Protein AF-J6HBP9-F1 (afdb_monomer_lite)

Radius of gyration: 14.83 Å; chains: 1; bounding box: 47×24×37 Å

pLDDT: mean 78.06, std 9.15, range [46.88, 89.88]

Sequence (115 aa):
MCIEKRLELIESKQQWLFENTELSRMLYEYNITLEQDKRINDLLQDYRNKIDNGEKITSSEYESEILKIVNEDKPTADYHFAESYLELCFKEQRWEDVFEELYRDSIKFSHYFKK

Foldseek 3Di:
DDPVQVVQQVVLLVVLVVVVAPLSVLCVVLVPGPVLVVVLVVVLVVLVVCVVVVHQDELVVQLVVNQCSSPVPHNPDHSVSSVVNLVSCVVVVHSVVSSCRHCVVPPVCVVVVPD

Organism: NCBI:txid796937

Secondary structure (DSSP, 8-state):
--HHHHHHHHHHHHHHHHH--HHHHHHHHTT--HHHHHHHHHHHHHHHHHHHTT----HHHHHHHHHHHHTTT-----HHHHHHHHHHHHHTT-SHHHHHHHHTT-TTTHHHH--

Structure (mmCIF, N/CA/C/O backbone):
data_AF-J6HBP9-F1
#
_entry.id   AF-J6HBP9-F1
#
loop_
_atom_site.group_PDB
_atom_site.id
_atom_site.type_symbol
_atom_site.label_atom_id
_atom_site.label_alt_id
_atom_site.label_comp_id
_atom_site.label_asym_id
_atom_site.label_entity_id
_atom_site.label_seq_id
_atom_site.pdbx_PDB_ins_code
_atom_site.Cartn_x
_atom_site.Cartn_y
_atom_site.Cartn_z
_atom_site.occupancy
_atom_site.B_iso_or_equiv
_atom_site.auth_seq_id
_atom_site.auth_comp_id
_atom_site.auth_asym_id
_atom_site.auth_atom_id
_atom_site.pdbx_PDB_model_num
ATOM 1 N N . MET A 1 1 ? 25.375 -2.090 -12.388 1.00 50.84 1 MET A N 1
ATOM 2 C CA . MET A 1 1 ? 23.942 -2.235 -12.724 1.00 50.84 1 MET A CA 1
ATOM 3 C C . MET A 1 1 ? 23.839 -3.217 -13.891 1.00 50.84 1 MET A C 1
ATOM 5 O O . MET A 1 1 ? 24.271 -2.869 -14.983 1.00 50.84 1 MET A O 1
ATOM 9 N N . CYS A 1 2 ? 23.429 -4.466 -13.637 1.00 56.53 2 CYS A N 1
ATOM 10 C CA . CYS A 1 2 ? 23.431 -5.542 -14.641 1.00 56.53 2 CYS A CA 1
ATOM 11 C C . CYS A 1 2 ? 22.354 -5.343 -15.716 1.00 56.53 2 CYS A C 1
ATOM 13 O O . CYS A 1 2 ? 21.325 -4.716 -15.470 1.00 56.53 2 CYS A O 1
ATOM 15 N N . ILE A 1 3 ? 22.613 -5.892 -16.906 1.00 69.19 3 ILE A N 1
ATOM 16 C CA . ILE A 1 3 ? 21.713 -5.858 -18.070 1.00 69.19 3 ILE A CA 1
ATOM 17 C C . ILE A 1 3 ? 20.358 -6.505 -17.737 1.00 69.19 3 ILE A C 1
ATOM 19 O O . ILE A 1 3 ? 19.326 -5.991 -18.151 1.00 69.19 3 ILE A O 1
ATOM 23 N N . GLU A 1 4 ? 20.360 -7.544 -16.903 1.00 66.12 4 GLU A N 1
ATOM 24 C CA . GLU A 1 4 ? 19.166 -8.269 -16.448 1.00 66.12 4 GLU A CA 1
ATOM 25 C C . GLU A 1 4 ? 18.193 -7.363 -15.680 1.00 66.12 4 GLU A C 1
ATOM 27 O O . GLU A 1 4 ? 17.034 -7.250 -16.062 1.00 66.12 4 GLU A O 1
ATOM 32 N N . LYS A 1 5 ? 18.686 -6.582 -14.706 1.00 59.03 5 LYS A N 1
ATOM 33 C CA . LYS A 1 5 ? 17.851 -5.618 -13.962 1.00 59.03 5 LYS A CA 1
ATOM 34 C C . LYS A 1 5 ? 17.237 -4.538 -14.863 1.00 59.03 5 LYS A C 1
ATOM 36 O O . LYS A 1 5 ? 16.188 -3.985 -14.544 1.00 59.03 5 LYS A O 1
ATOM 41 N N . ARG A 1 6 ? 17.892 -4.202 -15.983 1.00 66.31 6 ARG A N 1
ATOM 42 C CA . ARG A 1 6 ? 17.350 -3.250 -16.968 1.00 66.31 6 ARG A CA 1
ATOM 43 C C . ARG A 1 6 ? 16.279 -3.888 -17.847 1.00 66.31 6 ARG A C 1
ATOM 45 O O . ARG A 1 6 ? 15.330 -3.192 -18.184 1.00 66.31 6 ARG A O 1
ATOM 52 N N . LEU A 1 7 ? 16.436 -5.160 -18.214 1.00 69.88 7 LEU A N 1
ATOM 53 C CA . LEU A 1 7 ? 15.428 -5.920 -18.958 1.00 69.88 7 LEU A CA 1
ATOM 54 C C . LEU A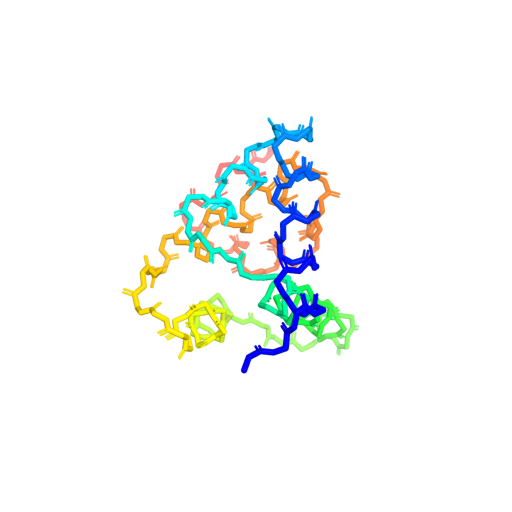 1 7 ? 14.157 -6.094 -18.127 1.00 69.88 7 LEU A C 1
ATOM 56 O O . LEU A 1 7 ? 13.104 -5.660 -18.578 1.00 69.88 7 LEU 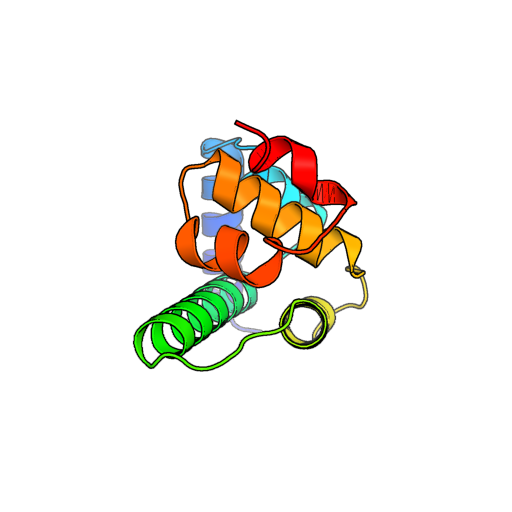A O 1
ATOM 60 N N . GLU A 1 8 ? 14.280 -6.545 -16.878 1.00 67.00 8 GLU A N 1
ATOM 61 C CA . GLU A 1 8 ? 13.139 -6.698 -15.965 1.00 67.00 8 GLU A CA 1
ATOM 62 C C . GLU A 1 8 ? 12.366 -5.378 -15.779 1.00 67.00 8 GLU A C 1
ATOM 64 O O . GLU A 1 8 ? 11.135 -5.346 -15.832 1.00 67.00 8 GLU A O 1
ATOM 69 N N . LEU A 1 9 ? 13.077 -4.252 -15.630 1.00 68.69 9 LEU A N 1
ATOM 70 C CA . LEU A 1 9 ? 12.449 -2.932 -15.527 1.00 68.69 9 LEU A CA 1
ATOM 71 C C . LEU A 1 9 ? 11.692 -2.541 -16.808 1.00 68.69 9 LEU A C 1
ATOM 73 O O . LEU A 1 9 ? 10.633 -1.920 -16.730 1.00 68.69 9 LEU A O 1
ATOM 77 N N . ILE A 1 10 ? 12.235 -2.862 -17.984 1.00 73.94 10 ILE A N 1
ATOM 78 C CA . ILE A 1 10 ? 11.611 -2.540 -19.274 1.00 73.94 10 ILE A CA 1
ATOM 79 C C . ILE A 1 10 ? 10.384 -3.424 -19.513 1.00 73.94 10 ILE A C 1
ATOM 81 O O . ILE A 1 10 ? 9.340 -2.893 -19.884 1.00 73.94 10 ILE A O 1
ATOM 85 N N . GLU A 1 11 ? 10.478 -4.728 -19.253 1.00 73.56 11 GLU A N 1
ATOM 86 C CA . GLU A 1 11 ? 9.370 -5.681 -19.423 1.00 73.56 11 GLU A CA 1
ATOM 87 C C . GLU A 1 11 ? 8.182 -5.319 -18.527 1.00 73.56 11 GLU A C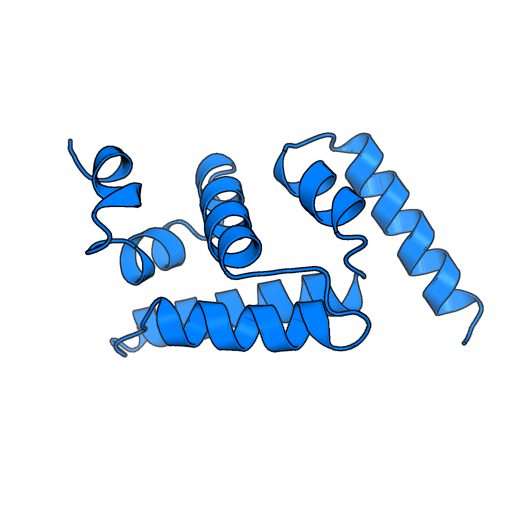 1
ATOM 89 O O . GLU A 1 11 ? 7.034 -5.324 -18.962 1.00 73.56 11 GLU A O 1
ATOM 94 N N . SER A 1 12 ? 8.462 -4.870 -17.308 1.00 64.00 12 SER A N 1
ATOM 95 C CA . SER A 1 12 ? 7.422 -4.483 -16.347 1.00 64.00 12 SER A CA 1
ATOM 96 C C . SER A 1 12 ? 6.755 -3.176 -16.711 1.00 64.00 12 SER A C 1
ATOM 98 O O . SER A 1 12 ? 5.537 -3.057 -16.638 1.00 64.00 12 SER A O 1
ATOM 100 N N . LYS A 1 13 ? 7.532 -2.204 -17.201 1.00 70.00 13 LYS A N 1
ATOM 101 C CA . LYS A 1 13 ? 6.961 -0.977 -17.761 1.00 70.00 13 LYS A CA 1
ATOM 102 C C . LYS A 1 13 ? 6.109 -1.265 -18.990 1.00 70.00 13 LYS A C 1
ATOM 104 O O . LYS A 1 13 ? 5.078 -0.624 -19.157 1.00 70.00 13 LYS A O 1
ATOM 109 N N . GLN A 1 14 ? 6.514 -2.211 -19.839 1.00 71.19 14 GLN A N 1
ATOM 110 C CA . GLN A 1 14 ? 5.708 -2.638 -20.983 1.00 71.19 14 GLN A CA 1
ATOM 111 C C . GLN A 1 14 ? 4.408 -3.308 -20.538 1.00 71.19 14 GLN A C 1
ATOM 113 O O . GLN A 1 14 ? 3.364 -3.017 -21.116 1.00 71.19 14 GLN A O 1
ATOM 118 N N . GLN A 1 15 ? 4.452 -4.139 -19.498 1.00 65.44 15 GLN A N 1
ATOM 119 C CA . GLN A 1 15 ? 3.264 -4.770 -18.936 1.00 65.44 15 GLN A CA 1
ATOM 120 C C . GLN A 1 15 ? 2.314 -3.738 -18.315 1.00 65.44 15 GLN A C 1
ATOM 122 O O . GLN A 1 15 ? 1.139 -3.724 -18.658 1.00 65.44 15 GLN A O 1
ATOM 127 N N . TRP A 1 16 ? 2.826 -2.784 -17.535 1.00 64.62 16 TRP A N 1
ATOM 128 C CA . TRP A 1 16 ? 2.028 -1.691 -16.968 1.00 64.62 16 TRP A CA 1
ATOM 129 C C . TRP A 1 16 ? 1.420 -0.770 -18.034 1.00 64.62 16 TRP A C 1
ATOM 131 O O . TRP A 1 16 ? 0.263 -0.363 -17.927 1.00 64.62 16 TRP A O 1
ATOM 141 N N . LEU A 1 17 ? 2.168 -0.466 -19.100 1.00 65.56 17 LEU A N 1
ATOM 142 C CA . LEU A 1 17 ? 1.653 0.276 -20.256 1.00 65.56 17 LEU A CA 1
ATOM 143 C C . LEU A 1 17 ? 0.563 -0.503 -21.008 1.00 65.56 17 LEU A C 1
ATOM 145 O O . LEU A 1 17 ? -0.320 0.115 -21.600 1.00 65.56 17 LEU A O 1
ATOM 149 N N . PHE A 1 18 ? 0.627 -1.836 -20.997 1.00 65.94 18 PHE A N 1
ATOM 150 C CA . PHE A 1 18 ? -0.356 -2.706 -21.638 1.00 65.94 18 PHE A CA 1
ATOM 151 C C . PHE A 1 18 ? -1.625 -2.880 -20.792 1.00 65.94 18 PHE A C 1
ATOM 153 O O . PHE A 1 18 ? -2.725 -2.809 -21.335 1.00 65.94 18 PHE A O 1
ATOM 160 N N . GLU A 1 19 ? -1.483 -3.062 -19.476 1.00 62.56 19 GLU A N 1
ATOM 161 C CA . GLU A 1 19 ? -2.599 -3.139 -18.524 1.00 62.56 19 GLU A CA 1
ATOM 162 C C . GLU A 1 19 ? -3.381 -1.821 -18.483 1.00 62.56 19 GLU A C 1
ATOM 164 O O . GLU A 1 19 ? -4.610 -1.836 -18.451 1.00 62.56 19 GLU A O 1
ATOM 169 N N . ASN A 1 20 ? -2.676 -0.681 -18.574 1.00 68.31 20 ASN A N 1
ATOM 170 C CA . ASN A 1 20 ? -3.253 0.663 -18.688 1.00 68.31 20 ASN A CA 1
ATOM 171 C C . ASN A 1 20 ? -4.294 0.982 -17.596 1.00 68.31 20 ASN A C 1
ATOM 173 O O . ASN A 1 20 ? -5.191 1.808 -17.798 1.00 68.31 20 ASN A O 1
ATOM 177 N N . THR A 1 21 ? -4.171 0.339 -16.437 1.00 73.00 21 THR A N 1
ATOM 178 C CA . THR A 1 21 ? -5.015 0.619 -15.284 1.00 73.00 21 THR A CA 1
ATOM 179 C C . THR A 1 21 ? -4.502 1.847 -14.544 1.00 73.00 21 THR A C 1
ATOM 181 O O . THR A 1 21 ? -3.373 2.310 -14.750 1.00 73.00 21 THR A O 1
ATOM 184 N N . GLU A 1 22 ? -5.350 2.430 -13.703 1.00 77.19 22 GLU A N 1
ATOM 185 C CA . GLU A 1 22 ? -4.981 3.612 -12.923 1.00 77.19 22 GLU A CA 1
ATOM 186 C C . GLU A 1 22 ? -3.790 3.315 -11.988 1.00 77.19 22 GLU A C 1
ATOM 188 O O . GLU A 1 22 ? -2.895 4.152 -11.858 1.00 77.19 22 GLU A O 1
ATOM 193 N N . LEU A 1 23 ? -3.708 2.092 -11.442 1.00 78.19 23 LEU A N 1
ATOM 194 C CA . LEU A 1 23 ? -2.578 1.615 -10.637 1.00 78.19 23 LEU A CA 1
ATOM 195 C C . LEU A 1 23 ? -1.286 1.530 -11.463 1.00 78.19 23 LEU A C 1
ATOM 197 O O . LEU A 1 23 ? -0.256 2.080 -11.070 1.00 78.19 23 LEU A O 1
ATOM 201 N N . SER A 1 24 ? -1.337 0.898 -12.639 1.00 75.38 24 SER A N 1
ATOM 202 C CA . SER A 1 24 ? -0.179 0.767 -13.531 1.00 75.38 24 SER A CA 1
ATOM 203 C C . SER A 1 24 ? 0.355 2.126 -14.002 1.00 75.38 24 SER A C 1
ATOM 205 O O . SER A 1 24 ? 1.570 2.317 -14.102 1.00 75.38 24 SER A O 1
ATOM 207 N N . ARG A 1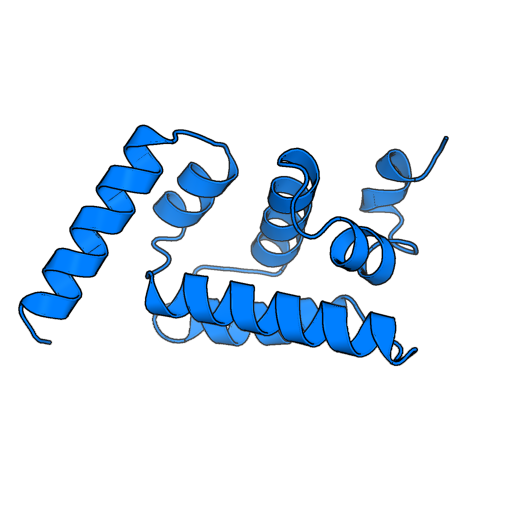 25 ? -0.534 3.097 -14.259 1.00 79.75 25 ARG A N 1
ATOM 208 C CA . ARG A 1 25 ? -0.144 4.477 -14.593 1.00 79.75 25 ARG A CA 1
ATOM 209 C C . ARG A 1 25 ? 0.561 5.158 -13.432 1.00 79.75 25 ARG A C 1
ATOM 211 O O . ARG A 1 25 ? 1.622 5.735 -13.644 1.00 79.75 25 ARG A O 1
ATOM 218 N N . MET A 1 26 ? 0.028 5.028 -12.220 1.00 81.31 26 MET A N 1
ATOM 219 C CA . MET A 1 26 ? 0.653 5.576 -11.021 1.00 81.31 26 MET A CA 1
ATOM 220 C C . MET A 1 26 ? 2.064 5.004 -10.818 1.00 81.31 26 MET A C 1
ATOM 222 O O . MET A 1 26 ? 3.024 5.757 -10.672 1.00 81.31 26 MET A O 1
ATOM 226 N N . LEU A 1 27 ? 2.225 3.679 -10.888 1.00 80.31 27 LEU A N 1
ATOM 227 C CA . LEU A 1 27 ? 3.537 3.029 -10.776 1.00 80.31 27 LEU A CA 1
ATOM 228 C C . LEU A 1 27 ? 4.528 3.540 -11.833 1.00 80.31 27 LEU A C 1
ATOM 230 O O . LEU A 1 27 ? 5.706 3.759 -11.538 1.00 80.31 27 LEU A O 1
ATOM 234 N N . TYR A 1 28 ? 4.046 3.782 -13.054 1.00 77.56 28 TYR A N 1
ATOM 235 C CA . TYR A 1 28 ? 4.850 4.342 -14.133 1.00 77.56 28 TYR A CA 1
ATOM 236 C C . TYR A 1 28 ? 5.248 5.807 -13.885 1.00 77.56 28 TYR A C 1
ATOM 238 O O . TYR A 1 28 ? 6.421 6.148 -14.053 1.00 77.56 28 TYR A O 1
ATOM 246 N N . GLU A 1 29 ? 4.311 6.666 -13.470 1.00 79.56 29 GLU A N 1
ATOM 247 C CA . GLU A 1 29 ? 4.549 8.094 -13.203 1.00 79.56 29 GLU A CA 1
ATOM 248 C C . GLU A 1 29 ? 5.532 8.310 -12.051 1.00 79.56 29 GLU A C 1
ATOM 250 O O . GLU A 1 29 ? 6.459 9.113 -12.167 1.00 79.56 29 GLU A O 1
ATOM 255 N N . TYR A 1 30 ? 5.391 7.529 -10.979 1.00 76.25 30 TYR A N 1
ATOM 256 C CA . TYR A 1 30 ? 6.317 7.542 -9.845 1.00 76.25 30 TYR A CA 1
ATOM 257 C C . TYR A 1 30 ? 7.6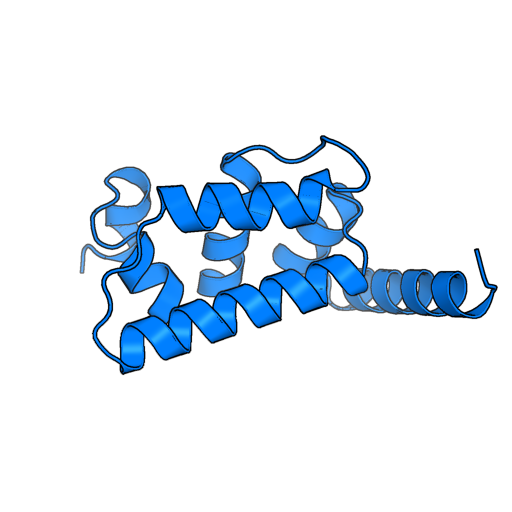11 6.760 -10.116 1.00 76.25 30 TYR A C 1
ATOM 259 O O . TYR A 1 30 ? 8.491 6.701 -9.259 1.00 76.25 30 TYR A O 1
ATOM 267 N N . ASN A 1 31 ? 7.762 6.192 -11.319 1.00 76.50 31 ASN A N 1
ATOM 268 C CA . ASN A 1 31 ? 8.926 5.426 -11.753 1.00 76.50 31 ASN A CA 1
ATOM 269 C C . ASN A 1 31 ? 9.312 4.318 -10.753 1.00 76.50 31 ASN A C 1
ATOM 271 O O . ASN A 1 31 ? 10.496 4.079 -10.500 1.00 76.50 31 ASN A O 1
ATOM 275 N N . ILE A 1 32 ? 8.300 3.644 -10.206 1.00 79.50 32 ILE A N 1
ATOM 276 C CA . ILE A 1 32 ? 8.469 2.536 -9.273 1.00 79.50 32 ILE A CA 1
ATOM 277 C C . ILE A 1 32 ? 9.166 1.386 -9.998 1.00 79.50 32 ILE A C 1
ATOM 279 O O . ILE A 1 32 ? 8.858 1.056 -11.145 1.00 79.50 32 ILE A O 1
ATOM 283 N N . THR A 1 33 ? 10.156 0.787 -9.350 1.00 78.75 33 THR A N 1
ATOM 284 C CA . THR A 1 33 ? 10.834 -0.403 -9.873 1.00 78.75 33 THR A CA 1
ATOM 285 C C . THR A 1 33 ? 10.081 -1.669 -9.475 1.00 78.75 33 THR A C 1
ATOM 287 O O . THR A 1 33 ? 9.395 -1.694 -8.459 1.00 78.75 33 THR A O 1
ATOM 290 N N . LEU A 1 34 ? 10.257 -2.763 -10.222 1.00 77.62 34 LEU A N 1
ATOM 291 C CA . LEU A 1 34 ? 9.720 -4.073 -9.826 1.00 77.62 34 LEU A CA 1
ATOM 292 C C . LEU A 1 34 ? 10.126 -4.500 -8.420 1.00 77.62 34 LEU A C 1
ATOM 294 O O . LEU A 1 34 ? 9.364 -5.164 -7.729 1.00 77.62 34 LEU A O 1
ATOM 298 N N . GLU A 1 35 ? 11.363 -4.193 -8.028 1.00 81.12 35 GLU A N 1
ATOM 299 C CA . GLU A 1 35 ? 11.874 -4.575 -6.716 1.00 81.12 35 GLU A CA 1
ATOM 300 C C . GLU A 1 35 ? 11.101 -3.829 -5.620 1.00 81.12 35 GLU A C 1
ATOM 302 O O . GLU A 1 35 ? 10.713 -4.434 -4.626 1.00 81.12 35 GLU A O 1
ATOM 307 N N . GLN A 1 36 ? 10.794 -2.548 -5.849 1.00 81.88 36 GLN A N 1
ATOM 308 C CA . GLN A 1 36 ? 9.935 -1.758 -4.970 1.00 81.88 36 GLN A CA 1
ATOM 309 C C . GLN A 1 36 ? 8.492 -2.264 -4.986 1.00 81.88 36 GLN A C 1
ATOM 311 O O . GLN A 1 36 ? 7.946 -2.495 -3.917 1.00 81.88 36 GLN A O 1
ATOM 316 N N . ASP A 1 37 ? 7.892 -2.513 -6.152 1.00 81.81 37 ASP A N 1
ATOM 317 C CA . ASP A 1 37 ? 6.525 -3.049 -6.245 1.00 81.81 37 ASP A CA 1
ATOM 318 C C . ASP A 1 37 ? 6.386 -4.409 -5.536 1.00 81.81 37 ASP A C 1
ATOM 320 O O . ASP A 1 37 ? 5.450 -4.620 -4.763 1.00 81.81 37 ASP A O 1
ATOM 324 N N . LYS A 1 38 ? 7.366 -5.309 -5.692 1.00 84.00 38 LYS A N 1
ATOM 325 C CA . LYS A 1 38 ? 7.412 -6.572 -4.939 1.00 84.00 38 LYS A CA 1
ATOM 326 C C . LYS A 1 38 ? 7.479 -6.333 -3.434 1.00 84.00 38 LYS A C 1
ATOM 328 O O . LYS A 1 38 ? 6.738 -6.978 -2.704 1.00 84.00 38 LYS A O 1
ATOM 333 N N . ARG A 1 39 ? 8.330 -5.412 -2.969 1.00 86.81 39 ARG A N 1
ATOM 334 C CA . ARG A 1 39 ? 8.427 -5.067 -1.539 1.00 86.81 39 ARG A CA 1
ATOM 335 C C . ARG A 1 39 ? 7.141 -4.432 -1.007 1.00 86.81 39 ARG A C 1
ATOM 337 O O . ARG A 1 39 ? 6.768 -4.716 0.122 1.00 86.81 39 ARG A O 1
ATOM 344 N N . ILE A 1 40 ? 6.449 -3.614 -1.801 1.00 87.56 40 ILE A N 1
ATOM 345 C CA . ILE A 1 40 ? 5.151 -3.034 -1.426 1.00 87.56 40 ILE A CA 1
ATOM 346 C C . ILE A 1 40 ? 4.096 -4.137 -1.287 1.00 87.56 40 ILE A C 1
ATOM 348 O O . ILE A 1 40 ? 3.360 -4.159 -0.305 1.00 87.56 40 ILE A O 1
ATOM 352 N N . ASN A 1 41 ? 4.040 -5.085 -2.226 1.00 84.00 41 ASN A N 1
ATOM 353 C CA . ASN A 1 41 ? 3.124 -6.224 -2.121 1.00 84.00 41 ASN A CA 1
ATOM 354 C C . ASN A 1 41 ? 3.466 -7.135 -0.930 1.00 84.00 41 ASN A C 1
ATOM 356 O O . ASN A 1 41 ? 2.557 -7.600 -0.250 1.0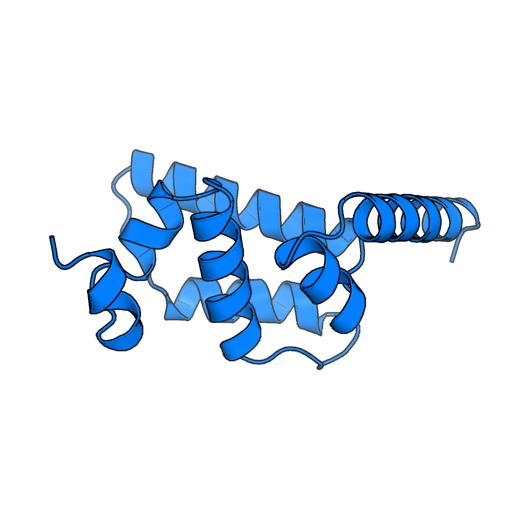0 84.00 41 ASN A O 1
ATOM 360 N N . ASP A 1 42 ? 4.751 -7.369 -0.655 1.00 88.75 42 ASP A N 1
ATOM 361 C CA . ASP A 1 42 ? 5.207 -8.137 0.512 1.00 88.75 42 ASP A CA 1
ATOM 362 C C . ASP A 1 42 ? 4.808 -7.446 1.826 1.00 88.75 42 ASP A C 1
ATOM 364 O O . ASP A 1 42 ? 4.253 -8.076 2.724 1.00 88.75 42 ASP A O 1
ATOM 368 N N . LEU A 1 43 ? 4.963 -6.120 1.886 1.00 89.75 43 LEU A N 1
ATOM 369 C CA . LEU A 1 43 ? 4.497 -5.293 2.994 1.00 89.75 43 LEU A CA 1
ATOM 370 C C . LEU A 1 43 ? 2.980 -5.424 3.195 1.00 89.75 43 LEU A C 1
ATOM 372 O O . LEU A 1 43 ? 2.530 -5.687 4.307 1.00 89.75 43 LEU A O 1
ATOM 376 N N . LEU A 1 44 ? 2.177 -5.282 2.137 1.00 86.88 44 LEU A N 1
ATOM 377 C CA . LEU A 1 44 ? 0.721 -5.450 2.226 1.00 86.88 44 LEU A CA 1
ATOM 378 C C . LEU A 1 44 ? 0.317 -6.867 2.653 1.00 86.88 44 LEU A C 1
ATOM 380 O O . LEU A 1 44 ? -0.638 -7.029 3.415 1.00 86.88 44 LEU A O 1
ATOM 384 N N . GLN A 1 45 ? 1.059 -7.888 2.222 1.00 88.06 45 GLN A N 1
ATOM 385 C CA . GLN A 1 45 ? 0.860 -9.261 2.678 1.00 88.06 45 GLN A CA 1
ATOM 386 C C . GLN A 1 45 ? 1.157 -9.412 4.175 1.00 88.06 45 GLN A C 1
ATOM 388 O O . GLN A 1 45 ? 0.401 -10.087 4.874 1.00 88.06 45 GLN A O 1
ATOM 393 N N . ASP A 1 46 ? 2.213 -8.775 4.682 1.00 89.88 46 ASP A N 1
ATOM 394 C CA . ASP A 1 46 ? 2.535 -8.746 6.112 1.00 89.88 46 ASP A CA 1
ATOM 395 C C . ASP A 1 46 ? 1.428 -8.054 6.921 1.00 89.88 46 ASP A C 1
ATOM 397 O O . ASP A 1 46 ? 0.963 -8.597 7.923 1.00 89.88 46 ASP A O 1
ATOM 401 N N . TYR A 1 47 ? 0.913 -6.919 6.434 1.00 87.69 47 TYR A N 1
ATOM 402 C CA . TYR A 1 47 ? -0.257 -6.257 7.020 1.00 87.69 47 TYR A CA 1
ATOM 403 C C . TYR A 1 47 ? -1.485 -7.169 7.032 1.00 87.69 47 TYR A C 1
ATOM 405 O O . TYR A 1 47 ? -2.171 -7.250 8.048 1.00 87.69 47 TYR A O 1
ATOM 413 N N . ARG A 1 48 ? -1.742 -7.913 5.953 1.00 86.31 48 ARG A N 1
ATOM 414 C CA . ARG A 1 48 ? -2.842 -8.883 5.912 1.00 86.31 48 ARG A CA 1
ATOM 415 C C . ARG A 1 48 ? -2.677 -9.986 6.958 1.00 86.31 48 ARG A C 1
ATOM 417 O O . ARG A 1 48 ? -3.640 -10.322 7.639 1.00 86.31 48 ARG A O 1
ATOM 424 N N . ASN A 1 49 ? -1.464 -10.512 7.119 1.00 88.88 49 ASN A N 1
ATOM 425 C CA . ASN A 1 49 ? -1.165 -11.519 8.139 1.00 88.88 49 ASN A CA 1
ATOM 426 C C . ASN A 1 49 ? -1.338 -10.951 9.559 1.00 88.88 49 ASN A C 1
ATOM 428 O O . ASN A 1 49 ? -1.861 -11.633 10.435 1.00 88.88 49 ASN A O 1
ATOM 432 N N . LYS A 1 50 ? -0.944 -9.693 9.788 1.00 88.56 50 LYS A N 1
ATOM 433 C CA . LYS A 1 50 ? -1.163 -8.982 11.058 1.00 88.56 50 LYS A CA 1
ATOM 434 C C . LYS A 1 50 ? -2.648 -8.839 11.385 1.00 88.56 50 LYS A C 1
ATOM 436 O O . LYS A 1 50 ? -3.039 -9.114 12.516 1.00 88.56 50 LYS A O 1
ATOM 441 N N . ILE A 1 51 ? -3.477 -8.475 10.403 1.00 87.12 51 ILE A N 1
ATOM 442 C CA . ILE A 1 51 ? -4.939 -8.402 10.572 1.00 87.12 51 ILE A CA 1
ATOM 443 C C . ILE A 1 51 ? -5.506 -9.782 10.931 1.00 87.12 51 ILE A C 1
ATOM 445 O O . ILE A 1 51 ? -6.292 -9.886 11.870 1.00 87.12 51 ILE A O 1
ATOM 449 N N . ASP A 1 52 ? -5.072 -10.845 10.244 1.00 87.31 52 ASP A N 1
ATOM 450 C CA . ASP A 1 52 ? -5.499 -12.227 10.525 1.00 87.31 52 ASP A CA 1
ATOM 451 C C . ASP A 1 52 ? -5.111 -12.676 11.948 1.00 87.31 52 ASP A C 1
ATOM 453 O O . ASP A 1 52 ? -5.902 -13.295 12.660 1.00 87.31 52 ASP A O 1
ATOM 457 N N . ASN A 1 53 ? -3.934 -12.252 12.420 1.00 88.12 53 ASN A N 1
ATOM 458 C CA . ASN A 1 53 ? -3.471 -12.459 13.795 1.00 88.12 53 ASN A CA 1
ATOM 459 C C . ASN A 1 53 ? -4.188 -11.571 14.838 1.00 88.12 53 ASN A C 1
ATOM 461 O O . ASN A 1 53 ? -3.947 -11.721 16.039 1.00 88.12 53 ASN A O 1
ATOM 465 N N . GLY A 1 54 ? -5.057 -10.648 14.414 1.00 84.88 54 GLY A N 1
ATOM 466 C CA . GLY A 1 54 ? -5.752 -9.697 15.285 1.00 84.88 54 GLY A CA 1
ATOM 467 C C . GLY A 1 54 ? -4.869 -8.556 15.802 1.00 84.88 54 GLY A C 1
ATOM 468 O O . GLY A 1 54 ? -5.198 -7.927 16.813 1.00 84.88 54 GLY A O 1
ATOM 469 N N . GLU A 1 55 ? -3.739 -8.290 15.147 1.00 85.94 55 GLU A N 1
ATOM 470 C CA . GLU A 1 55 ? -2.871 -7.161 15.464 1.00 85.94 55 GLU A CA 1
ATOM 471 C C . GLU A 1 55 ? -3.474 -5.850 14.950 1.00 85.94 55 GLU A C 1
ATOM 473 O O . GLU A 1 55 ? -4.055 -5.773 13.868 1.00 85.94 55 GLU A O 1
ATOM 478 N N . LYS A 1 56 ? -3.322 -4.779 15.736 1.00 79.62 56 LYS A N 1
ATOM 479 C CA . LYS A 1 56 ? -3.767 -3.448 15.321 1.00 79.62 56 LYS A CA 1
ATOM 480 C C . LYS A 1 56 ? -2.745 -2.843 14.377 1.00 79.62 56 LYS A C 1
ATOM 482 O O . LYS A 1 56 ? -1.607 -2.613 14.775 1.00 79.62 56 LYS A O 1
ATOM 487 N N . ILE A 1 57 ? -3.187 -2.529 13.171 1.00 83.62 57 ILE A N 1
ATOM 488 C CA . ILE A 1 57 ? -2.387 -1.834 12.170 1.00 83.62 57 ILE A CA 1
ATOM 489 C C . ILE A 1 57 ? -2.834 -0.374 12.083 1.00 83.62 57 ILE A C 1
ATOM 491 O O . ILE A 1 57 ? -4.011 -0.069 12.278 1.00 83.62 57 ILE A O 1
ATOM 495 N N . THR A 1 58 ? -1.900 0.543 11.829 1.00 83.62 58 THR A N 1
ATOM 496 C CA . THR A 1 58 ? -2.205 1.975 11.708 1.00 83.62 58 THR A CA 1
ATOM 497 C C . THR A 1 58 ? -1.792 2.520 10.346 1.00 83.62 58 THR A C 1
ATOM 499 O O . THR A 1 58 ? -0.749 2.148 9.803 1.00 83.62 58 THR A O 1
ATOM 502 N N . SER A 1 59 ? -2.599 3.434 9.795 1.00 83.38 59 SER A N 1
ATOM 503 C CA . SER A 1 59 ? -2.308 4.092 8.514 1.00 83.38 59 SER A CA 1
ATOM 504 C C . SER A 1 59 ? -0.972 4.833 8.544 1.00 83.38 59 SER A C 1
ATOM 506 O O . SER A 1 59 ? -0.203 4.732 7.598 1.00 83.38 59 SER A O 1
ATOM 508 N N . SER A 1 60 ? -0.638 5.491 9.658 1.00 83.81 60 SER A N 1
ATOM 509 C CA . SER A 1 60 ? 0.629 6.214 9.823 1.00 83.81 60 SER A CA 1
ATOM 510 C C . SER A 1 60 ? 1.864 5.310 9.724 1.00 83.81 60 SER A C 1
ATOM 512 O O . SER A 1 60 ? 2.893 5.725 9.183 1.00 83.81 60 SER A O 1
ATOM 514 N N . GLU A 1 61 ? 1.786 4.084 10.254 1.00 86.75 61 GLU A N 1
ATOM 515 C CA . GLU A 1 61 ? 2.864 3.097 10.123 1.00 86.75 61 GLU A CA 1
ATOM 516 C C . GLU A 1 61 ? 2.992 2.629 8.677 1.00 86.75 61 GLU A C 1
ATOM 518 O O . GLU A 1 61 ? 4.092 2.656 8.129 1.00 86.75 61 GLU A O 1
ATOM 523 N N . TYR A 1 62 ? 1.869 2.284 8.042 1.00 87.12 62 TYR A N 1
ATOM 524 C CA . TYR A 1 62 ? 1.847 1.876 6.638 1.00 87.12 62 TYR A CA 1
ATOM 525 C C . TYR A 1 62 ? 2.428 2.963 5.723 1.00 87.12 62 TYR A C 1
ATOM 527 O O . TYR A 1 62 ? 3.318 2.683 4.920 1.00 87.12 62 TYR A O 1
ATOM 535 N N . GLU A 1 63 ? 1.980 4.210 5.887 1.00 86.88 63 GLU A N 1
ATOM 536 C CA . GLU A 1 63 ? 2.467 5.367 5.135 1.00 86.88 63 GLU A CA 1
ATOM 537 C C . GLU A 1 63 ? 3.976 5.547 5.318 1.00 86.88 63 GLU A C 1
ATOM 539 O O . GLU A 1 63 ? 4.702 5.753 4.348 1.00 86.88 63 GLU A O 1
ATOM 544 N N . SER A 1 64 ? 4.481 5.412 6.545 1.00 86.81 64 SER A N 1
ATOM 545 C CA . SER A 1 64 ? 5.918 5.521 6.807 1.00 86.81 64 SER A CA 1
ATOM 546 C C . SER A 1 64 ? 6.720 4.410 6.126 1.00 86.81 64 SER A C 1
ATOM 548 O O . SER A 1 64 ? 7.777 4.682 5.556 1.00 86.81 64 SER A O 1
ATOM 550 N N . GLU A 1 65 ? 6.242 3.167 6.168 1.00 88.75 65 GLU A N 1
ATOM 551 C CA . GLU A 1 65 ? 6.954 2.026 5.589 1.00 88.75 65 GLU A CA 1
ATOM 552 C C . GLU A 1 65 ? 6.928 2.038 4.055 1.00 88.75 65 GLU A C 1
ATOM 554 O O . GLU A 1 65 ? 7.969 1.846 3.422 1.00 88.75 65 GLU A O 1
ATOM 559 N N . ILE A 1 66 ? 5.784 2.344 3.434 1.00 86.75 66 ILE A N 1
ATOM 560 C CA . ILE A 1 66 ? 5.712 2.444 1.972 1.00 86.75 66 ILE A CA 1
ATOM 561 C C . ILE A 1 66 ? 6.565 3.603 1.452 1.00 86.75 66 ILE A C 1
ATOM 563 O O . ILE A 1 66 ? 7.265 3.451 0.449 1.00 86.75 66 ILE A O 1
ATOM 567 N N . LEU A 1 67 ? 6.600 4.733 2.167 1.00 84.94 67 LEU A N 1
ATOM 568 C CA . LEU A 1 67 ? 7.464 5.857 1.815 1.00 84.94 67 LEU A CA 1
ATOM 569 C C . LEU A 1 67 ? 8.941 5.495 1.909 1.00 84.94 67 LEU A C 1
ATOM 571 O O . LEU A 1 67 ? 9.707 5.941 1.061 1.00 84.94 67 LEU A O 1
ATOM 575 N N . LYS A 1 68 ? 9.358 4.667 2.875 1.00 86.69 68 LYS A N 1
ATOM 576 C CA . LYS A 1 68 ? 10.741 4.167 2.925 1.00 86.69 68 LYS A CA 1
ATOM 577 C C . LYS A 1 68 ? 11.090 3.342 1.690 1.00 86.69 68 LYS A C 1
ATOM 579 O O . LYS A 1 68 ? 12.171 3.530 1.148 1.00 86.69 68 LYS A O 1
ATOM 584 N N . ILE A 1 69 ? 10.188 2.472 1.229 1.00 85.75 69 ILE A N 1
ATOM 585 C CA . ILE A 1 69 ? 10.421 1.623 0.048 1.00 85.75 69 ILE A CA 1
ATOM 586 C C . ILE A 1 69 ? 10.477 2.473 -1.227 1.00 85.75 69 ILE A C 1
ATOM 588 O O . ILE A 1 69 ? 11.378 2.314 -2.054 1.00 85.75 69 ILE A O 1
ATOM 592 N N . VAL A 1 70 ? 9.522 3.387 -1.397 1.00 82.75 70 VAL A N 1
ATOM 593 C CA . VAL A 1 70 ? 9.401 4.195 -2.616 1.00 82.75 70 VAL A CA 1
ATOM 594 C C . VAL A 1 70 ? 10.489 5.266 -2.693 1.00 82.75 70 VAL A C 1
ATOM 596 O O . VAL A 1 70 ? 11.084 5.454 -3.753 1.00 82.75 70 VAL A O 1
ATOM 599 N N . ASN A 1 71 ? 10.807 5.913 -1.569 1.00 83.50 71 ASN A N 1
ATOM 600 C CA . ASN A 1 71 ? 11.816 6.968 -1.512 1.00 83.50 71 ASN A CA 1
ATOM 601 C C . ASN A 1 71 ? 13.253 6.456 -1.305 1.00 83.50 71 ASN A C 1
ATOM 603 O O . ASN A 1 71 ? 14.161 7.280 -1.203 1.00 83.50 71 ASN A O 1
ATOM 607 N N . GLU A 1 72 ? 13.477 5.135 -1.262 1.00 76.69 72 GLU A N 1
ATOM 608 C CA . GLU A 1 72 ? 14.809 4.527 -1.091 1.00 76.69 72 GLU A CA 1
ATOM 609 C C . GLU A 1 72 ? 15.802 4.998 -2.167 1.00 76.69 72 GLU A C 1
ATOM 611 O O . GLU A 1 72 ? 16.946 5.325 -1.854 1.00 76.69 72 GLU A O 1
ATOM 616 N N . ASP A 1 73 ? 15.360 5.070 -3.427 1.00 67.12 73 ASP A N 1
ATOM 617 C CA . ASP A 1 73 ? 16.207 5.490 -4.553 1.00 67.12 73 ASP A CA 1
ATOM 618 C C . ASP A 1 73 ? 16.057 6.990 -4.853 1.00 67.12 73 ASP A C 1
ATOM 620 O O . ASP A 1 73 ? 17.046 7.700 -5.063 1.00 67.12 73 ASP A O 1
ATOM 624 N N . LYS A 1 74 ? 14.815 7.499 -4.849 1.00 67.44 74 LYS A N 1
ATOM 625 C CA . LYS A 1 74 ? 14.507 8.917 -5.078 1.00 67.44 74 LYS A CA 1
ATOM 626 C C . LYS A 1 74 ? 13.316 9.377 -4.242 1.00 67.44 74 LYS A C 1
ATOM 628 O O . LYS A 1 74 ? 12.261 8.761 -4.343 1.00 67.44 74 LYS A O 1
ATOM 633 N N . PRO A 1 75 ? 13.427 10.499 -3.508 1.00 68.75 75 PRO A N 1
ATOM 634 C CA . PRO A 1 75 ? 12.300 11.088 -2.803 1.00 68.75 75 PRO A CA 1
ATOM 635 C C . PRO A 1 75 ? 11.341 11.747 -3.802 1.00 68.75 75 PRO A C 1
ATOM 637 O O . PRO A 1 75 ? 11.497 12.916 -4.153 1.00 68.75 75 PRO A O 1
ATOM 640 N N . THR A 1 76 ? 10.389 10.973 -4.312 1.00 68.12 76 THR A N 1
ATOM 641 C CA . THR A 1 76 ? 9.359 11.438 -5.258 1.00 68.12 76 THR A CA 1
ATOM 642 C C . THR A 1 76 ? 7.943 11.170 -4.773 1.00 68.12 76 THR A C 1
ATOM 644 O O . THR A 1 76 ? 7.002 11.687 -5.369 1.00 68.12 76 THR A O 1
ATOM 647 N N . ALA A 1 77 ? 7.777 10.356 -3.731 1.00 74.88 77 ALA A N 1
ATOM 648 C CA . ALA A 1 77 ? 6.482 10.008 -3.173 1.00 74.88 77 ALA A CA 1
ATOM 649 C C . ALA A 1 77 ? 6.287 10.633 -1.789 1.00 74.88 77 ALA A C 1
ATOM 651 O O . ALA A 1 77 ? 7.189 10.629 -0.953 1.00 74.88 77 ALA A O 1
ATOM 652 N N . ASP A 1 78 ? 5.071 11.112 -1.547 1.00 78.88 78 ASP A N 1
ATOM 653 C CA . ASP A 1 78 ? 4.587 11.625 -0.265 1.00 78.88 78 ASP A CA 1
ATOM 654 C C . ASP A 1 78 ? 3.422 10.760 0.231 1.00 78.88 78 ASP A C 1
ATOM 656 O O . ASP A 1 78 ? 3.001 9.827 -0.451 1.00 78.88 78 ASP A O 1
ATOM 660 N N . TYR A 1 79 ? 2.854 11.065 1.399 1.00 75.56 79 TYR A N 1
ATOM 661 C CA . TYR A 1 79 ? 1.720 10.320 1.968 1.00 75.56 79 TYR A CA 1
ATOM 662 C C . TYR A 1 79 ? 0.532 10.163 0.992 1.00 75.56 79 TYR A C 1
ATOM 664 O O . TYR A 1 79 ? -0.167 9.154 1.018 1.00 75.56 79 TYR A O 1
ATOM 672 N N . HIS A 1 80 ? 0.354 11.101 0.053 1.00 80.00 80 HIS A N 1
ATOM 673 C CA . HIS A 1 80 ? -0.629 10.985 -1.028 1.00 80.00 80 HIS A CA 1
ATOM 674 C C . HIS A 1 80 ? -0.403 9.780 -1.947 1.00 80.00 80 HIS A C 1
ATOM 676 O O . HIS A 1 80 ? -1.372 9.233 -2.470 1.00 80.00 80 HIS A O 1
ATOM 682 N N . PHE A 1 81 ? 0.848 9.355 -2.143 1.00 84.50 81 PHE A N 1
ATOM 683 C CA . PHE A 1 81 ? 1.161 8.126 -2.866 1.00 84.50 81 PHE A CA 1
ATOM 684 C C . PHE A 1 81 ? 0.613 6.917 -2.110 1.00 84.50 81 PHE A C 1
ATOM 686 O O . PHE A 1 81 ? -0.066 6.086 -2.698 1.00 84.50 81 PHE A O 1
ATOM 693 N N . ALA A 1 82 ? 0.868 6.838 -0.804 1.00 84.81 82 ALA A N 1
ATOM 694 C CA . ALA A 1 82 ? 0.417 5.731 0.031 1.00 84.81 82 ALA A CA 1
ATOM 695 C C . ALA A 1 82 ? -1.115 5.603 0.029 1.00 84.81 82 ALA A C 1
ATOM 697 O O . ALA A 1 82 ? -1.632 4.511 -0.210 1.00 84.81 82 ALA A O 1
ATOM 698 N N . GLU A 1 83 ? -1.815 6.729 0.219 1.00 85.06 83 GLU A N 1
ATOM 699 C CA . GLU A 1 83 ? -3.279 6.827 0.156 1.00 85.06 83 GLU A CA 1
ATOM 700 C C . GLU A 1 83 ? -3.810 6.403 -1.223 1.00 85.06 83 GLU A C 1
ATOM 702 O O . GLU A 1 83 ? -4.678 5.536 -1.324 1.00 85.06 83 GLU A O 1
ATOM 707 N N . SER A 1 84 ? -3.261 6.982 -2.297 1.00 85.38 84 SER A N 1
ATOM 708 C CA . SER A 1 84 ? -3.737 6.725 -3.662 1.00 85.38 84 SER A CA 1
ATOM 709 C C . SER A 1 84 ? -3.438 5.296 -4.112 1.00 85.38 84 SER A C 1
ATOM 711 O O . SER A 1 84 ? -4.272 4.680 -4.762 1.00 85.38 84 SER A O 1
ATOM 713 N N . TYR A 1 85 ? -2.285 4.736 -3.741 1.00 87.31 85 TYR A N 1
ATOM 714 C CA . TYR A 1 85 ? -1.921 3.361 -4.080 1.00 87.31 85 TYR A CA 1
ATOM 715 C C . TYR A 1 85 ? -2.917 2.365 -3.485 1.00 87.31 85 TYR A C 1
ATOM 717 O O . TYR A 1 85 ? -3.394 1.470 -4.181 1.00 87.31 85 TYR A O 1
ATOM 725 N N . LEU A 1 86 ? -3.270 2.550 -2.211 1.00 85.75 86 LEU A N 1
ATOM 726 C CA . LEU A 1 86 ? -4.211 1.680 -1.516 1.00 85.75 86 LEU A CA 1
ATOM 727 C C . LEU A 1 86 ? -5.653 1.880 -2.012 1.00 85.75 86 LEU A C 1
ATOM 729 O O . LEU A 1 86 ? -6.370 0.898 -2.183 1.00 85.75 86 LEU A O 1
ATOM 733 N N . GLU A 1 87 ? -6.058 3.116 -2.331 1.00 85.56 87 GLU A N 1
ATOM 734 C CA . GLU A 1 87 ? -7.346 3.388 -2.987 1.00 85.56 87 GLU A CA 1
ATOM 735 C C . GLU A 1 87 ? -7.442 2.699 -4.358 1.00 85.56 87 GLU A C 1
ATOM 737 O O . GLU A 1 87 ? -8.465 2.100 -4.689 1.00 85.56 87 GLU A O 1
ATOM 742 N N . LEU A 1 88 ? -6.386 2.775 -5.169 1.00 86.25 88 LEU A N 1
ATOM 743 C CA . LEU A 1 88 ? -6.346 2.141 -6.485 1.00 86.25 88 LEU A CA 1
ATOM 744 C C . LEU A 1 88 ? -6.352 0.617 -6.370 1.00 86.25 88 LEU A C 1
ATOM 746 O O . LEU A 1 88 ? -7.101 -0.033 -7.095 1.00 86.25 88 LEU A O 1
ATOM 750 N N . CYS A 1 89 ? -5.603 0.053 -5.417 1.00 85.19 89 CYS A N 1
ATOM 751 C CA . CYS A 1 89 ? -5.692 -1.368 -5.084 1.00 85.19 89 CYS A CA 1
ATOM 752 C C . CYS A 1 89 ? -7.137 -1.761 -4.750 1.00 85.19 89 CYS A C 1
ATOM 754 O O . CYS A 1 89 ? -7.660 -2.708 -5.337 1.00 85.19 89 CYS A O 1
ATOM 756 N N . PHE A 1 90 ? -7.809 -0.992 -3.889 1.00 84.00 90 PHE A N 1
ATOM 757 C CA . PHE A 1 90 ? -9.203 -1.232 -3.518 1.00 84.00 90 PHE A CA 1
ATOM 758 C C . PHE A 1 90 ? -10.151 -1.176 -4.729 1.00 84.00 90 PHE A C 1
ATOM 760 O O . PHE A 1 90 ? -10.964 -2.079 -4.914 1.00 84.00 90 PHE A O 1
ATOM 767 N N . LYS A 1 91 ? -10.016 -0.175 -5.613 1.00 81.06 91 LYS A N 1
ATOM 768 C CA . LYS A 1 91 ? -10.807 -0.082 -6.860 1.00 81.06 91 LYS A CA 1
ATOM 769 C C . LYS A 1 91 ? -10.603 -1.281 -7.787 1.00 81.06 91 LYS A C 1
ATOM 771 O O . LYS A 1 91 ? -11.536 -1.681 -8.482 1.00 81.06 91 LYS A O 1
ATOM 776 N N . GLU A 1 92 ? -9.408 -1.861 -7.787 1.00 82.06 92 GLU A N 1
ATOM 777 C CA . GLU A 1 92 ? -9.090 -3.080 -8.533 1.00 82.06 92 GLU A CA 1
ATOM 778 C C . GLU A 1 92 ? -9.483 -4.378 -7.803 1.00 82.06 92 GLU A C 1
ATOM 780 O O . GLU A 1 92 ? -9.144 -5.458 -8.284 1.00 82.06 92 GLU A O 1
ATOM 785 N N . GLN A 1 93 ? -10.217 -4.305 -6.680 1.00 78.12 93 GLN A N 1
ATOM 786 C CA . GLN A 1 93 ? -10.570 -5.456 -5.828 1.00 78.12 93 GLN A CA 1
ATOM 787 C C . GLN A 1 93 ? -9.325 -6.213 -5.331 1.00 78.12 93 GLN A C 1
ATOM 789 O O . GLN A 1 93 ? -9.264 -7.444 -5.295 1.00 78.12 93 GLN A O 1
ATOM 794 N N . ARG A 1 94 ? -8.276 -5.459 -4.985 1.00 77.19 94 ARG A N 1
ATOM 795 C CA . ARG A 1 94 ? -7.024 -5.963 -4.415 1.00 77.19 94 ARG A CA 1
ATOM 796 C C . ARG A 1 94 ? -6.815 -5.344 -3.042 1.00 77.19 94 ARG A C 1
ATOM 798 O O . ARG A 1 94 ? -7.010 -4.149 -2.856 1.00 77.19 94 ARG A O 1
ATOM 805 N N . TRP A 1 95 ? -6.356 -6.156 -2.091 1.00 82.75 95 TRP A N 1
ATOM 806 C CA . TRP A 1 95 ? -6.016 -5.701 -0.736 1.00 82.75 95 TRP A CA 1
ATOM 807 C C . TRP A 1 95 ? -7.161 -4.980 -0.008 1.00 82.75 95 TRP A C 1
ATOM 809 O O . TRP A 1 95 ? -6.907 -4.121 0.834 1.00 82.75 95 TRP A O 1
ATOM 819 N N . GLU A 1 96 ? -8.411 -5.354 -0.306 1.00 84.38 96 GLU A N 1
ATOM 820 C CA . GLU A 1 96 ? -9.605 -4.750 0.294 1.00 84.38 96 GLU A CA 1
ATOM 821 C C . GLU A 1 96 ? -9.554 -4.846 1.819 1.00 84.38 96 GLU A C 1
ATOM 823 O O . GLU A 1 96 ? -9.624 -3.818 2.477 1.00 84.38 96 GLU A O 1
ATOM 828 N N . ASP A 1 97 ? -9.267 -6.031 2.371 1.00 84.94 97 ASP A N 1
ATOM 829 C CA . ASP A 1 97 ? -9.140 -6.252 3.820 1.00 84.94 97 ASP A CA 1
ATOM 830 C C . ASP A 1 97 ? -8.177 -5.250 4.494 1.00 84.94 97 ASP A C 1
ATOM 832 O O . ASP A 1 97 ? -8.450 -4.710 5.566 1.00 84.94 97 ASP A O 1
ATOM 836 N N . VAL A 1 98 ? -7.038 -4.985 3.843 1.00 85.75 98 VAL A N 1
ATOM 837 C CA . VAL A 1 98 ? -5.984 -4.101 4.361 1.00 85.75 98 VAL A CA 1
ATOM 838 C C . VAL A 1 98 ? -6.403 -2.637 4.249 1.00 85.75 98 VAL A C 1
ATOM 840 O O . VAL A 1 98 ? -6.198 -1.870 5.190 1.00 85.75 98 VAL A O 1
ATOM 843 N N . PHE A 1 99 ? -7.020 -2.252 3.129 1.00 84.50 99 PHE A N 1
ATOM 844 C CA . PHE A 1 99 ? -7.579 -0.914 2.939 1.00 84.50 99 PHE A CA 1
ATOM 845 C C . PHE A 1 99 ? -8.667 -0.616 3.969 1.00 84.50 99 PHE A C 1
ATOM 847 O O . PHE A 1 99 ? -8.653 0.441 4.603 1.00 84.50 99 PHE A O 1
ATOM 854 N N . GLU A 1 100 ? -9.591 -1.563 4.142 1.00 84.00 100 GLU A N 1
ATOM 855 C CA . GLU A 1 100 ? -10.689 -1.452 5.084 1.00 84.00 100 GLU A CA 1
ATOM 856 C C . GLU A 1 100 ? -10.168 -1.253 6.496 1.00 84.00 100 GLU A C 1
ATOM 858 O O . GLU A 1 100 ? -10.622 -0.331 7.156 1.00 84.00 100 GLU A O 1
ATOM 863 N N . GLU A 1 101 ? -9.187 -2.033 6.950 1.00 85.31 101 GLU A N 1
ATOM 864 C CA . GLU A 1 101 ? -8.686 -1.909 8.319 1.00 85.31 101 GLU A CA 1
ATOM 865 C C . GLU A 1 101 ? -7.821 -0.656 8.542 1.00 85.31 101 GLU A C 1
ATOM 867 O O . GLU A 1 101 ? -7.956 0.006 9.572 1.00 85.31 101 GLU A O 1
ATOM 872 N N . LEU A 1 102 ? -6.974 -0.275 7.575 1.00 83.81 102 LEU A N 1
ATOM 873 C CA . LEU A 1 102 ? -6.124 0.919 7.692 1.00 83.81 102 LEU A CA 1
ATOM 874 C C . LEU A 1 102 ? -6.922 2.223 7.625 1.00 83.81 102 LEU A C 1
ATOM 876 O O . LEU A 1 102 ? -6.592 3.181 8.327 1.00 83.81 102 LEU A O 1
ATOM 880 N N . TYR A 1 103 ? -7.959 2.277 6.786 1.00 81.81 103 TYR A N 1
ATOM 881 C CA . TYR A 1 103 ? -8.722 3.497 6.525 1.00 81.81 103 TYR A CA 1
ATOM 882 C C . TYR A 1 103 ? -10.159 3.470 7.059 1.00 81.81 103 TYR A C 1
ATOM 884 O O . TYR A 1 103 ? -10.881 4.448 6.848 1.00 81.81 103 TYR A O 1
ATOM 892 N N . ARG A 1 104 ? -10.553 2.439 7.825 1.00 77.62 104 ARG A N 1
ATOM 893 C CA . ARG A 1 104 ? -11.865 2.324 8.498 1.00 77.62 104 ARG A CA 1
ATOM 894 C C . ARG A 1 104 ? -12.277 3.605 9.219 1.00 77.62 104 ARG A C 1
ATOM 896 O O . ARG A 1 104 ? -13.423 4.039 9.134 1.00 77.62 104 ARG A O 1
ATOM 903 N N . ASP A 1 105 ? -11.331 4.179 9.960 1.00 71.44 105 ASP A N 1
ATOM 904 C CA . ASP A 1 105 ? -11.534 5.345 10.828 1.00 71.44 105 ASP A CA 1
ATOM 905 C C . ASP A 1 105 ? -11.211 6.670 10.108 1.00 71.44 105 ASP A C 1
ATOM 907 O O . ASP A 1 105 ? -11.395 7.763 10.644 1.00 71.44 105 ASP A O 1
ATOM 911 N N . SER A 1 106 ? -10.739 6.603 8.858 1.00 74.62 106 SER A N 1
ATOM 912 C CA . SER A 1 106 ? -10.347 7.788 8.103 1.00 74.62 106 SER A CA 1
ATOM 913 C C . SER A 1 106 ? -11.565 8.539 7.572 1.00 74.62 106 SER A C 1
ATOM 915 O O . SER A 1 106 ? -12.332 8.051 6.739 1.00 74.62 106 SER A O 1
ATOM 917 N N . ILE A 1 107 ? -11.703 9.800 7.988 1.00 67.75 107 ILE A N 1
ATOM 918 C CA . ILE A 1 107 ? -12.778 10.698 7.537 1.00 67.75 107 ILE A CA 1
ATOM 919 C C . ILE A 1 107 ? -12.757 10.867 6.009 1.00 67.75 107 ILE A C 1
ATOM 921 O O . ILE A 1 107 ? -13.823 10.931 5.392 1.00 67.75 107 ILE A O 1
ATOM 925 N N . LYS A 1 108 ? -11.567 10.890 5.389 1.00 69.25 108 LYS A N 1
ATOM 926 C CA . LYS A 1 108 ? -11.404 11.032 3.932 1.00 69.25 108 LYS A CA 1
ATOM 927 C C . LYS A 1 108 ? -12.031 9.871 3.162 1.00 69.25 108 LYS A C 1
ATOM 929 O O . LYS A 1 108 ? -12.700 10.097 2.160 1.00 69.25 108 LYS A O 1
ATOM 934 N N . PHE A 1 109 ? -11.856 8.648 3.656 1.00 71.50 109 PHE A N 1
ATOM 935 C CA . PHE A 1 109 ? -12.344 7.439 2.994 1.00 71.50 109 PHE A CA 1
ATOM 936 C C . PHE A 1 109 ? -13.702 6.974 3.514 1.00 71.50 109 PHE A C 1
ATOM 938 O O . PHE A 1 109 ? -14.286 6.061 2.940 1.00 71.50 109 PHE A O 1
ATOM 945 N N . SER A 1 110 ? -14.270 7.664 4.508 1.00 67.12 110 SER A N 1
ATOM 946 C CA . SER A 1 110 ? -15.583 7.360 5.094 1.00 67.12 110 SER A CA 1
ATOM 947 C C . SER A 1 110 ? -16.718 7.183 4.074 1.00 67.12 110 SER A C 1
ATOM 949 O O . SER A 1 110 ? -17.676 6.470 4.358 1.00 67.12 110 SER A O 1
ATOM 951 N N . HIS A 1 111 ? -16.623 7.772 2.875 1.00 71.25 111 HIS A N 1
ATOM 952 C CA . HIS A 1 111 ? -17.599 7.560 1.800 1.00 71.25 111 HIS A CA 1
ATOM 953 C C . HIS A 1 111 ? -17.588 6.151 1.182 1.00 71.25 111 HIS A C 1
ATOM 955 O O . HIS A 1 111 ? -18.619 5.729 0.676 1.00 71.25 111 HIS A O 1
ATOM 961 N N . TYR A 1 112 ? -16.471 5.416 1.255 1.00 66.38 112 TYR A N 1
ATOM 962 C CA . TYR A 1 112 ? -16.379 4.031 0.786 1.00 66.38 112 TYR A CA 1
ATOM 963 C C . TYR A 1 112 ? -17.029 3.076 1.799 1.00 66.38 112 TYR A C 1
ATOM 965 O O . TYR A 1 112 ? -17.536 2.027 1.419 1.00 66.38 112 TYR A O 1
ATOM 973 N N . PHE A 1 113 ? -17.084 3.479 3.075 1.00 65.44 113 PHE A N 1
ATOM 974 C CA . PHE A 1 113 ? -17.638 2.689 4.181 1.00 65.44 113 PHE A CA 1
ATOM 975 C C . PHE A 1 113 ? -19.069 3.073 4.575 1.00 65.44 113 PHE A C 1
ATOM 977 O O . PHE A 1 113 ? -19.750 2.309 5.260 1.00 65.44 113 PHE A O 1
ATOM 984 N N . LYS A 1 114 ? -19.552 4.255 4.170 1.00 55.62 114 LYS A N 1
ATOM 985 C CA . LYS A 1 114 ? -20.949 4.663 4.369 1.00 55.62 114 LYS A CA 1
ATOM 986 C C . LYS A 1 114 ? -21.850 3.904 3.398 1.00 55.62 114 LYS A C 1
ATOM 988 O O . LYS A 1 114 ? -22.072 4.346 2.273 1.00 55.62 114 LYS A O 1
ATOM 993 N N . LYS A 1 115 ? -22.373 2.776 3.869 1.00 46.88 115 LYS A N 1
ATOM 994 C CA . LYS A 1 115 ? -23.475 2.039 3.250 1.00 46.88 115 LYS A CA 1
ATOM 995 C C . LYS A 1 115 ? -24.816 2.461 3.841 1.00 46.88 115 LYS A C 1
ATOM 997 O O . LYS A 1 115 ? -24.872 2.667 5.074 1.00 46.88 115 LYS A O 1
#